Protein AF-A0A4R6TG21-F1 (afdb_monomer_lite)

pLDDT: mean 72.46, std 12.99, range [41.16, 87.56]

Organism: NCBI:txid1325435

Radius of gyration: 17.49 Å; chains: 1; bounding box: 33×29×50 Å

Foldseek 3Di:
DVVVVVVVPVLADPVLVVLQVVLVVLQVVLVVCVVPDPPVPDDPVVVVVSVVSNVVSVCSNCVSLVVSQVVCVVVVHDHPVNVVVD

Secondary structure (DSSP, 8-state):
-HHHHHHHHHHS-HHHHHHHHHHHHHHHHHHHHHHH--TTS--HHHHHHHHHHHHHHHHHHHHHHHHHHHHHHHTTPPPTTTTT--

Sequence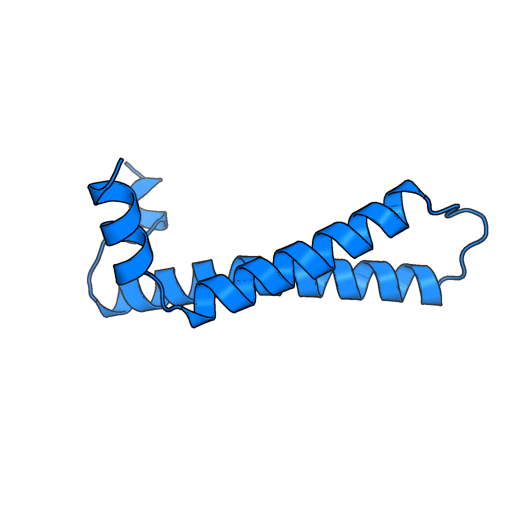 (86 aa):
MKSLKETLLKKYGVWEYVVFLVGLGILSRVLYSIIIADFKNMTIEEIGIIILFLSLGIIAIAAPLTILEFARKKAGLQTRKEKLEK

Structure (mmCIF, N/CA/C/O backbone):
data_AF-A0A4R6TG21-F1
#
_entry.id   AF-A0A4R6TG21-F1
#
loop_
_atom_site.group_PDB
_atom_site.id
_atom_site.type_symbol
_atom_site.label_atom_id
_atom_site.label_alt_id
_atom_site.label_comp_id
_atom_site.label_asym_id
_atom_site.label_entity_id
_atom_site.label_seq_id
_atom_site.pdbx_PDB_ins_code
_atom_site.Cartn_x
_atom_site.Cartn_y
_atom_site.Cartn_z
_atom_site.occupancy
_atom_site.B_iso_or_equiv
_atom_site.auth_seq_id
_atom_site.auth_comp_id
_atom_site.auth_asym_id
_atom_site.auth_atom_id
_atom_site.pdbx_PDB_model_num
ATOM 1 N N . MET A 1 1 ? -10.036 -18.722 18.656 1.00 41.16 1 MET A N 1
ATOM 2 C CA . MET A 1 1 ? -10.145 -18.320 17.229 1.00 41.16 1 MET A CA 1
ATOM 3 C C . MET A 1 1 ? -11.395 -17.483 16.911 1.00 41.16 1 MET A C 1
ATOM 5 O O . MET A 1 1 ? -11.258 -16.513 16.178 1.00 41.16 1 MET A O 1
ATOM 9 N N . LYS A 1 2 ? -12.588 -17.790 17.460 1.00 44.59 2 LYS A N 1
ATOM 10 C CA . LYS A 1 2 ? -13.822 -16.994 17.235 1.00 44.59 2 LYS A CA 1
ATOM 11 C C . LYS A 1 2 ? -13.762 -15.549 17.775 1.00 44.59 2 LYS A C 1
ATOM 13 O O . LYS A 1 2 ? -14.119 -14.630 17.050 1.00 44.59 2 LYS A O 1
ATOM 18 N N . SER A 1 3 ? -13.202 -15.334 18.968 1.00 48.28 3 SER A N 1
ATOM 19 C CA . SER A 1 3 ? -13.122 -14.001 19.601 1.00 48.28 3 SER A CA 1
ATOM 20 C C . SER A 1 3 ? -12.214 -12.997 18.871 1.00 48.28 3 SER A C 1
ATOM 22 O O . SER A 1 3 ? -12.506 -11.803 18.823 1.00 48.28 3 SER A O 1
ATOM 24 N N . LEU A 1 4 ? -11.125 -13.474 18.257 1.00 53.62 4 LEU A N 1
ATOM 25 C CA . LEU A 1 4 ? -10.218 -12.643 17.452 1.00 53.62 4 LEU A CA 1
ATOM 26 C C . LEU A 1 4 ? -10.900 -12.112 16.186 1.00 53.62 4 LEU A C 1
ATOM 28 O O . LEU A 1 4 ? -10.742 -10.938 15.855 1.00 53.62 4 LEU A O 1
ATOM 32 N N . LYS A 1 5 ? -11.689 -12.958 15.508 1.00 50.69 5 LYS A N 1
ATOM 33 C CA . LYS A 1 5 ? -12.461 -12.553 14.326 1.00 50.69 5 LYS A CA 1
ATOM 34 C C . LYS A 1 5 ? -13.510 -11.503 14.683 1.00 50.69 5 LYS A C 1
ATOM 36 O O . LYS A 1 5 ? -13.565 -10.484 14.011 1.00 50.69 5 LYS A O 1
ATOM 41 N N . GLU A 1 6 ? -14.277 -11.702 15.755 1.00 50.44 6 GLU A N 1
ATOM 42 C CA . GLU A 1 6 ? -15.308 -10.742 16.183 1.00 50.44 6 GLU A CA 1
ATOM 43 C C . GLU A 1 6 ? -14.732 -9.385 16.594 1.00 50.44 6 GLU A C 1
ATOM 45 O O . GLU A 1 6 ? -15.315 -8.350 16.282 1.00 50.44 6 GLU A O 1
ATOM 50 N N . THR A 1 7 ? -13.566 -9.370 17.245 1.00 55.34 7 THR A N 1
ATOM 51 C CA . THR A 1 7 ? -12.935 -8.120 17.692 1.00 55.34 7 THR A CA 1
ATOM 52 C C . THR A 1 7 ? -12.344 -7.333 16.524 1.00 55.34 7 THR A C 1
ATOM 54 O O . THR A 1 7 ? -12.330 -6.111 16.564 1.00 55.34 7 THR A O 1
ATOM 57 N N . LEU A 1 8 ? -11.868 -8.004 15.472 1.00 49.31 8 LEU A N 1
ATOM 58 C CA . LEU A 1 8 ? -11.375 -7.346 14.260 1.00 49.31 8 LEU A CA 1
ATOM 59 C C . LEU A 1 8 ? -12.539 -6.866 13.376 1.00 49.31 8 LEU A C 1
ATOM 61 O O . LEU A 1 8 ? -12.584 -5.687 13.041 1.00 49.31 8 LEU A O 1
ATOM 65 N N . LEU A 1 9 ? -13.532 -7.724 13.115 1.00 53.22 9 LEU A N 1
ATOM 66 C CA . LEU A 1 9 ? -14.721 -7.391 12.314 1.00 53.22 9 LEU A CA 1
ATOM 67 C C . LEU A 1 9 ? -15.604 -6.296 12.930 1.00 53.22 9 LEU A C 1
ATOM 69 O O . LEU A 1 9 ? -16.248 -5.568 12.186 1.00 53.22 9 LEU A O 1
ATOM 73 N N . LYS A 1 10 ? -15.651 -6.153 14.264 1.00 54.31 10 LYS A N 1
ATOM 74 C CA . LYS A 1 10 ? -16.353 -5.029 14.918 1.00 54.31 10 LYS A CA 1
ATOM 75 C C . LYS A 1 10 ? -15.526 -3.745 15.000 1.00 54.31 10 LYS A C 1
ATOM 77 O O . LYS A 1 10 ? -16.101 -2.681 15.201 1.00 54.31 10 LYS A O 1
ATOM 82 N N . LYS A 1 11 ? -14.195 -3.834 14.923 1.00 57.22 11 LYS A N 1
ATOM 83 C CA . LYS A 1 11 ? -13.282 -2.698 15.145 1.00 57.22 11 LYS A CA 1
ATOM 84 C C . LYS A 1 11 ? -12.923 -1.957 13.863 1.00 57.22 11 LYS A C 1
ATOM 86 O O . LYS A 1 11 ? -12.528 -0.800 13.953 1.00 57.22 11 LYS A O 1
ATOM 91 N N . TYR A 1 12 ? -13.074 -2.618 12.719 1.00 61.91 12 TYR A N 1
ATOM 92 C CA . TYR A 1 12 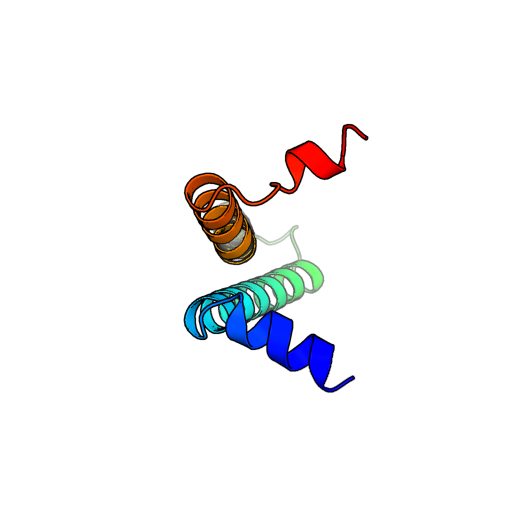? -12.869 -2.039 11.400 1.00 61.91 12 TYR A CA 1
ATOM 93 C C . TYR A 1 12 ? -14.149 -2.156 10.580 1.00 61.91 12 TYR A C 1
ATOM 95 O O . TYR A 1 12 ? -14.819 -3.190 10.603 1.00 61.91 12 TYR A O 1
ATOM 103 N N . GLY A 1 13 ? -14.500 -1.099 9.854 1.00 69.75 13 GLY A N 1
ATOM 104 C CA . GLY A 1 13 ? -15.663 -1.118 8.973 1.00 69.75 13 GLY A CA 1
ATOM 105 C C . GLY A 1 13 ? -15.454 -2.102 7.821 1.00 69.75 13 GLY A C 1
ATOM 106 O O . GLY A 1 13 ? -14.338 -2.259 7.330 1.00 69.75 13 GLY A O 1
ATOM 107 N N . VAL A 1 14 ? -16.530 -2.722 7.323 1.00 75.06 14 VAL A N 1
ATOM 108 C CA . VAL A 1 14 ? -16.487 -3.574 6.113 1.00 75.06 14 VAL A CA 1
ATOM 109 C C . VAL A 1 14 ? -15.771 -2.854 4.955 1.00 75.06 14 VAL A C 1
ATOM 111 O O . VAL A 1 14 ? -15.019 -3.468 4.207 1.00 75.06 14 VAL A O 1
ATOM 114 N N . TRP A 1 15 ? -15.919 -1.530 4.871 1.00 68.44 15 TRP A N 1
ATOM 115 C CA . TRP A 1 15 ? -15.232 -0.673 3.905 1.00 68.44 15 TRP A CA 1
ATOM 116 C C . TRP A 1 15 ? -13.717 -0.562 4.073 1.00 68.44 15 TRP A C 1
ATOM 118 O O . TRP A 1 15 ? -13.017 -0.514 3.067 1.00 68.44 15 TRP A O 1
ATOM 128 N N . GLU A 1 16 ? -13.176 -0.603 5.289 1.00 71.25 16 GLU A N 1
ATOM 129 C CA . GLU A 1 16 ? -11.720 -0.604 5.491 1.00 71.25 16 GLU A CA 1
ATOM 130 C C . GLU A 1 16 ? -11.095 -1.907 4.989 1.00 71.25 16 GLU A C 1
ATOM 132 O O . GLU A 1 16 ? -10.024 -1.887 4.385 1.00 71.25 16 GLU A O 1
ATOM 137 N N . TYR A 1 17 ? -11.794 -3.032 5.163 1.00 75.69 17 TYR A N 1
ATOM 138 C CA . TYR A 1 17 ? -11.371 -4.313 4.602 1.00 75.69 17 TYR A CA 1
ATOM 139 C C . TYR A 1 17 ? -11.430 -4.327 3.079 1.00 75.69 17 TYR A C 1
ATOM 141 O O . TYR A 1 17 ? -10.518 -4.845 2.442 1.00 75.69 17 TYR A O 1
ATOM 149 N N . VAL A 1 18 ? -12.473 -3.743 2.489 1.00 79.81 18 VAL A N 1
ATOM 150 C CA . VAL A 1 18 ? -12.594 -3.650 1.030 1.00 79.81 18 VAL A CA 1
ATOM 151 C C . VAL A 1 18 ? -11.486 -2.770 0.453 1.00 79.81 18 VAL A C 1
ATOM 153 O O . VAL A 1 18 ? -10.809 -3.197 -0.477 1.00 79.81 18 VAL A O 1
ATOM 156 N N . VAL A 1 19 ? -11.220 -1.601 1.043 1.00 79.25 19 VAL A N 1
ATOM 157 C CA . VAL A 1 19 ? -10.122 -0.716 0.615 1.00 79.25 19 VAL A CA 1
ATOM 158 C C . VAL A 1 19 ? -8.762 -1.398 0.779 1.00 79.25 19 VAL A C 1
ATOM 160 O O . VAL A 1 19 ? -7.938 -1.342 -0.132 1.00 79.25 19 VAL A O 1
ATOM 163 N N . PHE A 1 20 ? -8.545 -2.107 1.889 1.00 80.69 20 PHE A N 1
ATOM 164 C CA . PHE A 1 20 ? -7.320 -2.871 2.109 1.00 80.69 20 PHE A CA 1
ATOM 165 C C . PHE A 1 20 ? -7.129 -3.974 1.058 1.00 80.69 20 PHE A C 1
ATOM 167 O O . PHE A 1 20 ? -6.048 -4.082 0.486 1.00 80.69 20 PHE A O 1
ATOM 174 N N . LEU A 1 21 ? -8.166 -4.766 0.762 1.00 83.50 21 LEU A N 1
ATOM 175 C CA . LEU A 1 21 ? -8.108 -5.829 -0.248 1.00 83.50 21 LEU A CA 1
ATOM 176 C C . LEU A 1 21 ? -7.878 -5.276 -1.659 1.00 83.50 21 LEU A C 1
ATOM 178 O O . LEU A 1 21 ? -7.109 -5.857 -2.422 1.00 83.50 21 LEU A O 1
ATOM 182 N N . VAL A 1 22 ? -8.495 -4.140 -1.995 1.00 83.69 22 VAL A N 1
ATOM 183 C CA . VAL A 1 22 ? -8.268 -3.444 -3.269 1.00 83.69 22 VAL A CA 1
ATOM 184 C C . VAL A 1 22 ? -6.825 -2.946 -3.362 1.00 83.69 22 VAL A C 1
ATOM 186 O O . VAL A 1 22 ? -6.163 -3.196 -4.369 1.00 83.69 22 VAL A O 1
ATOM 189 N N . GLY A 1 23 ? -6.306 -2.310 -2.308 1.00 81.56 23 GLY A N 1
ATOM 190 C CA . GLY A 1 23 ? -4.908 -1.879 -2.238 1.00 81.56 23 GLY A CA 1
ATOM 191 C C . GLY A 1 23 ? -3.930 -3.046 -2.384 1.00 81.56 23 GLY A C 1
ATOM 192 O O . GLY A 1 23 ? -2.966 -2.950 -3.142 1.00 81.56 23 GLY A O 1
ATOM 193 N N . LEU A 1 24 ? -4.225 -4.177 -1.734 1.00 85.38 24 LEU A N 1
ATOM 194 C CA . LEU A 1 24 ? -3.443 -5.406 -1.851 1.00 85.38 24 LEU A CA 1
ATOM 195 C C . LEU A 1 24 ? -3.446 -5.942 -3.290 1.00 85.38 24 LEU A C 1
ATOM 197 O O . LEU A 1 24 ? -2.392 -6.286 -3.811 1.00 85.38 24 LEU A O 1
ATOM 201 N N . GLY A 1 25 ? -4.607 -5.964 -3.950 1.00 87.19 25 GLY A N 1
ATOM 202 C CA . GLY A 1 25 ? -4.739 -6.416 -5.336 1.00 87.19 25 GLY A CA 1
ATOM 203 C C . GLY A 1 25 ? -3.966 -5.544 -6.328 1.00 87.19 25 GLY A C 1
ATOM 204 O O . GLY A 1 25 ? -3.271 -6.069 -7.201 1.00 87.19 25 GLY A O 1
ATOM 205 N N . ILE A 1 26 ? -4.030 -4.218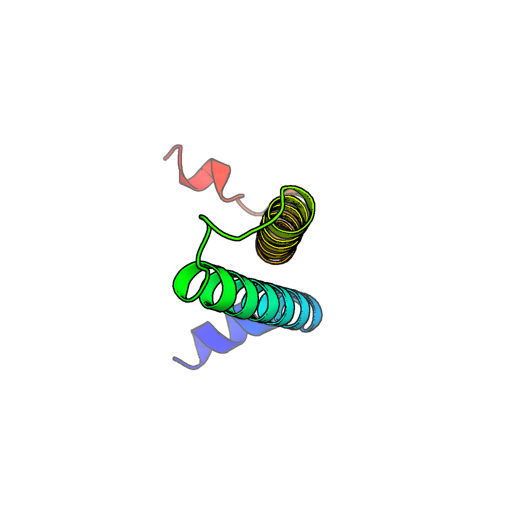 -6.164 1.00 84.31 26 ILE A N 1
ATOM 206 C CA . ILE A 1 26 ? -3.241 -3.268 -6.962 1.00 84.31 26 ILE A CA 1
ATOM 207 C C . ILE A 1 26 ? -1.747 -3.529 -6.749 1.00 84.31 26 ILE A C 1
ATOM 209 O O . ILE A 1 26 ? -1.013 -3.688 -7.723 1.00 84.31 26 ILE A O 1
ATOM 213 N N . LEU A 1 27 ? -1.304 -3.655 -5.495 1.00 86.81 27 LEU A N 1
ATOM 214 C CA . LEU A 1 27 ? 0.097 -3.928 -5.178 1.00 86.81 27 LEU A CA 1
ATOM 215 C C . LEU A 1 27 ? 0.580 -5.256 -5.749 1.00 86.81 27 LEU A C 1
ATOM 217 O O . LEU A 1 27 ? 1.642 -5.279 -6.357 1.00 86.81 27 LEU A O 1
ATOM 221 N N . SER A 1 28 ? -0.186 -6.340 -5.614 1.00 87.56 28 SER A N 1
ATOM 222 C CA . SER A 1 28 ? 0.185 -7.643 -6.175 1.00 87.56 28 SER A CA 1
ATOM 223 C C . SER A 1 28 ? 0.357 -7.586 -7.690 1.00 87.56 28 SER A C 1
ATOM 225 O O . SER A 1 28 ? 1.307 -8.161 -8.216 1.00 87.56 28 SER A O 1
ATOM 227 N N . ARG A 1 29 ? -0.517 -6.859 -8.396 1.00 85.38 29 ARG A N 1
ATOM 228 C CA . ARG A 1 29 ? -0.407 -6.677 -9.847 1.00 85.38 29 ARG A CA 1
ATOM 229 C C . ARG A 1 29 ? 0.834 -5.870 -10.228 1.00 85.38 29 ARG A C 1
ATOM 231 O O . ARG A 1 29 ? 1.541 -6.262 -11.148 1.00 85.38 29 ARG A O 1
ATOM 238 N N . VAL A 1 30 ? 1.111 -4.780 -9.515 1.00 85.88 30 VAL A N 1
ATOM 239 C CA . VAL A 1 30 ? 2.289 -3.931 -9.757 1.00 85.88 30 VAL A CA 1
ATOM 240 C C . VAL A 1 30 ? 3.582 -4.687 -9.452 1.00 85.88 30 VAL A C 1
ATOM 242 O O . VAL A 1 30 ? 4.504 -4.660 -10.257 1.00 85.88 30 VAL A O 1
ATOM 245 N N . LEU A 1 31 ? 3.636 -5.413 -8.333 1.00 84.81 31 LEU A N 1
ATOM 246 C CA . LEU A 1 31 ? 4.760 -6.280 -7.972 1.00 84.81 31 LEU A CA 1
ATOM 247 C C . LEU A 1 31 ? 5.000 -7.352 -9.030 1.00 84.81 31 LEU A C 1
ATOM 249 O O . LEU A 1 31 ? 6.141 -7.560 -9.426 1.00 84.81 31 LEU A O 1
ATOM 253 N N . TYR A 1 32 ? 3.939 -7.997 -9.519 1.00 86.19 32 TYR A N 1
ATOM 254 C CA . TYR A 1 32 ? 4.061 -8.962 -10.605 1.00 86.19 32 TYR A CA 1
ATOM 255 C C . TYR A 1 32 ? 4.643 -8.307 -11.860 1.00 86.19 32 TYR A C 1
ATOM 257 O O . TYR A 1 32 ? 5.629 -8.812 -12.384 1.00 86.19 32 TYR A O 1
ATOM 265 N N . SER A 1 33 ? 4.109 -7.151 -12.274 1.00 81.50 33 SER A N 1
ATOM 266 C CA . SER A 1 33 ? 4.646 -6.368 -13.393 1.00 81.50 33 SER A CA 1
ATOM 267 C C . SER A 1 33 ? 6.118 -6.005 -13.208 1.00 81.50 33 SER A C 1
ATOM 269 O O . SER A 1 33 ? 6.863 -6.126 -14.166 1.00 81.50 33 SER A O 1
ATOM 271 N N . ILE A 1 34 ? 6.554 -5.622 -12.005 1.00 83.06 34 ILE A N 1
ATOM 272 C CA . ILE A 1 34 ? 7.962 -5.327 -11.687 1.00 83.06 34 ILE A CA 1
ATOM 273 C C . ILE A 1 34 ? 8.842 -6.575 -11.812 1.00 83.06 34 ILE A C 1
ATOM 275 O O . ILE A 1 34 ? 9.944 -6.491 -12.340 1.00 83.06 34 ILE A O 1
ATOM 279 N N . ILE A 1 35 ? 8.377 -7.729 -11.329 1.00 84.12 35 ILE A N 1
ATOM 280 C CA . ILE A 1 35 ? 9.156 -8.977 -11.341 1.00 84.12 35 ILE A CA 1
ATOM 281 C C . ILE A 1 35 ? 9.393 -9.470 -12.772 1.00 84.12 35 ILE A C 1
ATOM 283 O O . ILE A 1 35 ? 10.467 -9.987 -13.067 1.00 84.12 35 ILE A O 1
ATOM 287 N N . ILE A 1 36 ? 8.399 -9.321 -13.651 1.00 85.50 36 ILE A N 1
ATOM 288 C CA . ILE A 1 36 ? 8.500 -9.742 -15.056 1.00 85.50 36 ILE A CA 1
ATOM 289 C C . ILE A 1 36 ? 8.999 -8.628 -15.988 1.00 85.50 36 ILE A C 1
ATOM 291 O O . ILE A 1 36 ? 9.139 -8.863 -17.187 1.00 85.50 36 ILE A O 1
ATOM 295 N N . ALA A 1 37 ? 9.216 -7.417 -15.470 1.00 79.50 37 ALA A N 1
ATOM 296 C CA . ALA A 1 37 ? 9.612 -6.265 -16.266 1.00 79.50 37 ALA A CA 1
ATOM 297 C C . ALA A 1 37 ? 11.072 -6.362 -16.708 1.00 79.50 37 ALA A C 1
ATOM 299 O O . ALA A 1 37 ? 11.980 -6.529 -15.894 1.00 79.50 37 ALA A O 1
ATOM 300 N N . ASP A 1 38 ? 11.299 -6.130 -17.999 1.00 79.75 38 ASP A N 1
ATOM 301 C CA . ASP A 1 38 ? 12.624 -5.810 -18.516 1.00 79.75 38 ASP A CA 1
ATOM 302 C C . ASP A 1 38 ? 12.823 -4.289 -18.518 1.00 79.75 38 ASP A C 1
ATOM 304 O O . ASP A 1 38 ? 12.524 -3.585 -19.485 1.00 79.75 38 ASP A O 1
ATOM 308 N N . PHE A 1 39 ? 13.331 -3.776 -17.396 1.00 76.00 39 PHE A N 1
ATOM 309 C CA . PHE A 1 39 ? 13.558 -2.345 -17.175 1.00 76.00 39 PHE A CA 1
ATOM 310 C C . PHE A 1 39 ? 14.505 -1.699 -18.191 1.00 76.00 39 PHE A C 1
ATOM 312 O O . PHE A 1 39 ? 14.527 -0.477 -18.307 1.00 76.00 39 PHE A O 1
ATOM 319 N N . LYS A 1 40 ? 15.290 -2.490 -18.933 1.00 75.69 40 LYS A N 1
ATOM 320 C CA . LYS A 1 40 ? 16.230 -1.971 -19.930 1.00 75.69 40 LYS A CA 1
ATOM 321 C C . LYS A 1 40 ? 15.533 -1.496 -21.208 1.00 75.69 40 LYS A C 1
ATOM 323 O O . LYS A 1 40 ? 16.080 -0.655 -21.914 1.00 75.69 40 LYS A O 1
ATOM 328 N N . ASN A 1 41 ? 14.344 -2.029 -21.483 1.00 82.19 41 ASN A N 1
ATOM 329 C CA . ASN A 1 41 ? 13.544 -1.719 -22.667 1.00 82.19 41 ASN A CA 1
ATOM 330 C C . ASN A 1 41 ? 12.340 -0.814 -22.358 1.00 82.19 41 ASN A C 1
ATOM 332 O O . ASN A 1 41 ? 11.592 -0.473 -23.271 1.00 82.19 41 ASN A O 1
ATOM 336 N N . MET A 1 42 ? 12.148 -0.424 -21.094 1.00 82.00 42 MET A N 1
ATOM 337 C CA . MET A 1 42 ? 11.049 0.453 -20.695 1.00 82.00 42 MET A CA 1
ATOM 338 C C . MET A 1 42 ? 11.359 1.924 -20.947 1.00 82.00 42 MET A C 1
ATOM 340 O O . MET A 1 42 ? 12.456 2.424 -20.691 1.00 82.00 42 MET A O 1
ATOM 344 N N . THR A 1 43 ? 10.333 2.637 -21.385 1.00 86.44 43 THR A N 1
ATOM 345 C CA . THR A 1 43 ? 10.317 4.094 -21.453 1.00 86.44 43 THR A CA 1
ATOM 346 C C . THR A 1 43 ? 10.173 4.703 -20.053 1.00 86.44 43 THR A C 1
ATOM 348 O O . THR A 1 43 ? 9.647 4.093 -19.119 1.00 86.44 43 THR A O 1
ATOM 351 N N . ILE A 1 44 ? 10.621 5.951 -19.894 1.00 85.88 44 ILE A N 1
ATOM 352 C CA . ILE A 1 44 ? 10.496 6.706 -18.632 1.00 85.88 44 ILE A CA 1
ATOM 353 C C . ILE A 1 44 ? 9.028 6.828 -18.188 1.00 85.88 44 ILE A C 1
ATOM 355 O O . ILE A 1 44 ? 8.738 6.821 -16.992 1.00 85.88 44 ILE A O 1
ATOM 359 N N . GLU A 1 45 ? 8.100 6.903 -19.141 1.00 84.50 45 GLU A N 1
ATOM 360 C CA . GLU A 1 45 ? 6.662 7.004 -18.887 1.00 84.50 45 GLU A CA 1
ATOM 361 C C . GLU A 1 45 ? 6.108 5.729 -18.234 1.00 84.50 45 GLU A C 1
ATOM 363 O O . GLU A 1 45 ? 5.390 5.805 -17.235 1.00 84.50 45 GLU A O 1
ATOM 368 N N . GLU A 1 46 ? 6.502 4.553 -18.728 1.00 80.69 46 GLU A N 1
ATOM 369 C CA . GLU A 1 46 ? 6.104 3.257 -18.164 1.00 80.69 46 GLU A CA 1
ATOM 370 C C . GLU A 1 46 ? 6.640 3.071 -16.741 1.00 80.69 46 GLU A C 1
ATOM 372 O O . GLU A 1 46 ? 5.909 2.647 -15.841 1.00 80.69 46 GLU A O 1
ATOM 377 N N . ILE A 1 47 ? 7.892 3.471 -16.505 1.00 83.12 47 ILE A N 1
ATOM 378 C CA . ILE A 1 47 ? 8.503 3.465 -15.170 1.00 83.12 47 ILE A CA 1
ATOM 379 C C . ILE A 1 47 ? 7.740 4.411 -14.230 1.00 83.12 47 ILE A C 1
ATOM 381 O O . ILE A 1 47 ? 7.434 4.046 -13.091 1.00 83.12 47 ILE A O 1
ATOM 385 N N . GLY A 1 48 ? 7.378 5.605 -14.707 1.00 85.06 48 GLY A N 1
ATOM 386 C CA . GLY A 1 48 ? 6.587 6.575 -13.950 1.00 85.06 48 GLY A CA 1
ATOM 387 C C . GLY A 1 48 ? 5.214 6.033 -13.545 1.00 85.06 48 GLY A C 1
ATOM 388 O O . GLY A 1 48 ? 4.800 6.191 -12.394 1.00 85.06 48 GLY A O 1
ATOM 389 N N . ILE A 1 49 ? 4.536 5.325 -14.451 1.00 84.56 49 ILE A N 1
ATOM 390 C CA . ILE A 1 49 ? 3.250 4.671 -14.177 1.00 84.56 49 ILE A CA 1
ATOM 391 C C . ILE A 1 49 ? 3.406 3.593 -13.096 1.00 84.56 49 ILE A C 1
ATOM 393 O O . ILE A 1 49 ? 2.614 3.555 -12.153 1.00 84.56 49 ILE A O 1
ATOM 397 N N . ILE A 1 50 ? 4.441 2.750 -13.170 1.00 84.19 50 ILE A N 1
ATOM 398 C CA . ILE A 1 50 ? 4.708 1.715 -12.157 1.00 84.19 50 ILE A CA 1
ATOM 399 C C . ILE A 1 50 ? 4.891 2.346 -10.770 1.00 84.19 50 ILE A C 1
ATOM 401 O O . ILE A 1 50 ? 4.275 1.898 -9.800 1.00 84.19 50 ILE A O 1
ATOM 405 N N . ILE A 1 51 ? 5.685 3.416 -10.674 1.00 85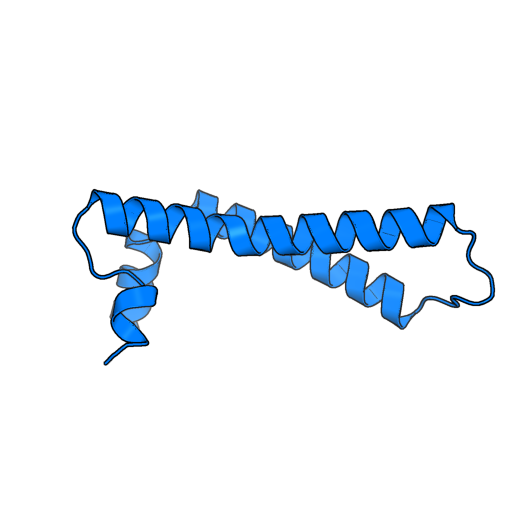.75 51 ILE A N 1
ATOM 406 C CA . ILE A 1 51 ? 5.932 4.137 -9.416 1.00 85.75 51 ILE A CA 1
ATOM 407 C C . ILE A 1 51 ? 4.641 4.763 -8.872 1.00 85.75 51 ILE A C 1
ATOM 409 O O . ILE A 1 51 ? 4.374 4.689 -7.667 1.00 85.75 51 ILE A O 1
ATOM 413 N N . LEU A 1 52 ? 3.816 5.350 -9.743 1.00 85.62 52 LEU A N 1
ATOM 414 C CA . LEU A 1 52 ? 2.532 5.936 -9.364 1.00 85.62 52 LEU A CA 1
ATOM 415 C C . LEU A 1 52 ? 1.598 4.879 -8.759 1.00 85.62 52 LEU A C 1
ATOM 417 O O . LEU A 1 52 ? 1.078 5.072 -7.660 1.00 85.62 52 LEU A O 1
ATOM 421 N N . PHE A 1 53 ? 1.415 3.743 -9.436 1.00 82.25 53 PHE A N 1
ATOM 422 C CA . PHE A 1 53 ? 0.540 2.673 -8.953 1.00 82.25 53 PHE A CA 1
ATOM 423 C C . PHE A 1 53 ? 1.076 1.987 -7.692 1.00 82.25 53 PHE A C 1
ATOM 425 O O . PHE A 1 53 ? 0.285 1.628 -6.817 1.00 82.25 53 PHE A O 1
ATOM 432 N N . LEU A 1 54 ? 2.399 1.860 -7.549 1.00 84.62 54 LEU A N 1
ATOM 433 C CA . LEU A 1 54 ? 3.022 1.385 -6.314 1.00 84.62 54 LEU A CA 1
ATOM 434 C C . LEU A 1 54 ? 2.692 2.323 -5.143 1.00 84.62 54 LEU A C 1
ATOM 436 O O . LEU A 1 54 ? 2.247 1.874 -4.087 1.00 84.62 54 LEU A O 1
ATOM 440 N N . SER A 1 55 ? 2.838 3.633 -5.356 1.00 83.81 55 SER A N 1
ATOM 441 C CA . SER A 1 55 ? 2.547 4.662 -4.352 1.00 83.81 55 SER A CA 1
ATOM 442 C C . SER A 1 55 ? 1.068 4.671 -3.958 1.00 83.81 55 SER A C 1
ATOM 444 O O . SER A 1 55 ? 0.741 4.676 -2.771 1.00 83.81 55 SER A O 1
ATOM 446 N N . LEU A 1 56 ? 0.162 4.597 -4.938 1.00 81.25 56 LEU A N 1
ATOM 447 C CA . LEU A 1 56 ? -1.282 4.515 -4.702 1.00 81.25 56 LEU A CA 1
ATOM 448 C C . LEU A 1 56 ? -1.671 3.250 -3.931 1.00 81.25 56 LEU A C 1
ATOM 450 O O . LEU A 1 56 ? -2.490 3.319 -3.016 1.00 81.25 56 LEU A O 1
ATOM 454 N N . GLY A 1 57 ? -1.062 2.108 -4.252 1.00 80.31 57 GLY A N 1
ATOM 455 C CA . GLY A 1 57 ? -1.280 0.861 -3.527 1.00 80.31 57 GLY A CA 1
ATOM 456 C C . GLY A 1 57 ? -0.818 0.934 -2.067 1.00 80.31 57 GLY A C 1
ATOM 457 O O . GLY A 1 57 ? -1.544 0.507 -1.168 1.00 80.31 57 GLY A O 1
ATOM 458 N N . ILE A 1 58 ? 0.343 1.547 -1.804 1.00 82.06 58 ILE A N 1
ATOM 459 C CA . ILE A 1 58 ? 0.841 1.786 -0.439 1.00 82.06 58 ILE A CA 1
ATOM 460 C C . ILE A 1 58 ? -0.118 2.696 0.335 1.00 82.06 58 ILE A C 1
ATOM 462 O O . ILE A 1 58 ? -0.466 2.385 1.473 1.00 82.06 58 ILE A O 1
ATOM 466 N N . ILE A 1 59 ? -0.589 3.786 -0.279 1.00 81.31 59 ILE A N 1
ATOM 467 C CA . ILE A 1 59 ? -1.550 4.709 0.342 1.00 81.31 59 ILE A CA 1
ATOM 468 C C . ILE A 1 59 ? -2.868 3.993 0.650 1.00 81.31 59 ILE A C 1
ATOM 470 O O . ILE A 1 59 ? -3.399 4.151 1.746 1.00 81.31 59 ILE A O 1
ATOM 474 N N . ALA A 1 60 ? -3.376 3.167 -0.265 1.00 77.00 60 ALA A N 1
ATOM 475 C CA . ALA A 1 60 ? -4.607 2.408 -0.060 1.00 77.00 60 ALA A CA 1
ATOM 476 C C . ALA A 1 60 ? -4.504 1.411 1.110 1.00 77.00 60 ALA A C 1
ATOM 478 O O . ALA A 1 60 ? -5.478 1.206 1.828 1.00 77.00 60 ALA A O 1
ATOM 479 N N . ILE A 1 61 ? -3.324 0.832 1.352 1.00 79.62 61 ILE A N 1
ATOM 480 C CA . ILE A 1 61 ? -3.070 -0.019 2.525 1.00 79.62 61 ILE A CA 1
ATOM 481 C C . ILE A 1 61 ? -2.860 0.808 3.802 1.00 79.62 61 ILE A C 1
ATOM 483 O O . ILE A 1 61 ? -3.290 0.405 4.886 1.00 79.62 61 ILE A O 1
ATOM 487 N N . ALA A 1 62 ? -2.199 1.961 3.696 1.00 76.06 62 ALA A N 1
ATOM 488 C CA . ALA A 1 62 ? -1.889 2.820 4.833 1.00 76.06 62 ALA A CA 1
ATOM 489 C C . ALA A 1 62 ? -3.112 3.600 5.342 1.00 76.06 62 ALA A C 1
ATOM 491 O O . ALA A 1 62 ? -3.225 3.819 6.549 1.00 76.06 62 ALA A O 1
ATOM 492 N N . ALA A 1 63 ? -4.040 3.981 4.462 1.00 72.12 63 ALA A N 1
ATOM 493 C CA . ALA A 1 63 ? -5.218 4.783 4.790 1.00 72.12 63 ALA A CA 1
ATOM 494 C C . ALA A 1 63 ? -6.128 4.136 5.857 1.00 72.12 63 ALA A C 1
ATOM 496 O O . ALA A 1 63 ? -6.448 4.816 6.832 1.00 72.12 63 ALA A O 1
ATOM 497 N N . PRO A 1 64 ? -6.474 2.833 5.790 1.00 67.25 64 PRO A N 1
ATOM 498 C CA . PRO A 1 64 ? -7.184 2.146 6.872 1.00 67.25 64 PRO A CA 1
ATOM 499 C C . PRO A 1 64 ? -6.462 2.228 8.225 1.00 67.25 64 PRO A C 1
ATOM 501 O O . PRO A 1 64 ? -7.090 2.386 9.270 1.00 67.25 64 PRO A O 1
ATOM 504 N N . LEU A 1 65 ? -5.127 2.156 8.234 1.00 67.62 65 LEU A N 1
ATOM 505 C CA . LEU A 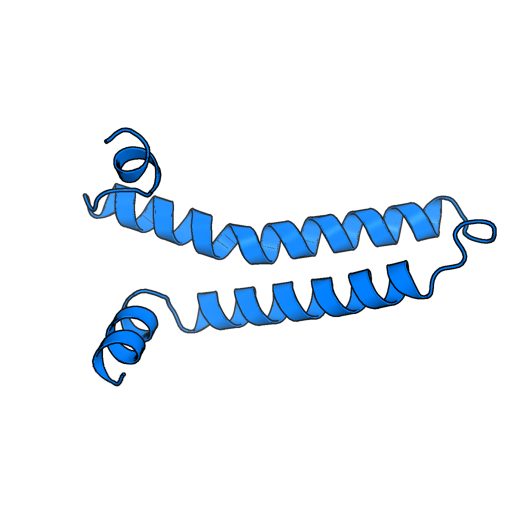1 65 ? -4.343 2.273 9.467 1.00 67.62 65 LEU A CA 1
ATOM 506 C C . LEU A 1 65 ? -4.391 3.697 10.032 1.00 67.62 65 LEU A C 1
ATOM 508 O O . LEU A 1 65 ? -4.517 3.863 11.245 1.00 67.62 65 LEU A O 1
ATOM 512 N N . THR A 1 66 ? -4.337 4.715 9.169 1.00 69.44 66 THR A N 1
ATOM 513 C CA . THR A 1 66 ? -4.379 6.127 9.582 1.00 69.44 66 THR A CA 1
ATOM 514 C C . THR A 1 66 ? -5.765 6.533 10.073 1.00 69.44 66 THR A C 1
ATOM 516 O O . THR A 1 66 ? -5.882 7.208 11.096 1.00 69.44 66 THR A O 1
ATOM 519 N N . ILE A 1 67 ? -6.820 6.088 9.386 1.00 67.19 67 ILE A N 1
ATOM 520 C CA . ILE A 1 67 ? -8.217 6.329 9.770 1.00 67.19 67 ILE A CA 1
ATOM 521 C C . ILE A 1 67 ? -8.503 5.694 11.130 1.00 67.19 67 ILE A C 1
ATOM 523 O O . ILE A 1 67 ? -9.054 6.346 12.019 1.00 67.19 67 ILE A O 1
ATOM 527 N N . LEU A 1 68 ? -8.050 4.461 11.344 1.00 65.50 68 LEU A N 1
ATOM 528 C CA . LEU A 1 68 ? -8.190 3.794 12.627 1.00 65.50 68 LEU A CA 1
ATOM 529 C C . LEU A 1 68 ? -7.396 4.485 13.745 1.00 65.50 68 LEU A C 1
ATOM 531 O O . LEU A 1 68 ? -7.884 4.585 14.871 1.00 65.50 68 LEU A O 1
ATOM 535 N N . GLU A 1 69 ? -6.172 4.947 13.482 1.00 69.19 69 GLU A N 1
ATOM 536 C CA . GLU A 1 69 ? -5.402 5.714 14.468 1.00 69.19 69 GLU A CA 1
ATOM 537 C C . GLU A 1 69 ? -6.092 7.029 14.830 1.00 69.19 69 GLU A C 1
ATOM 539 O O . GLU A 1 69 ? -6.171 7.371 16.012 1.00 69.19 69 GLU A O 1
ATOM 544 N N . PHE A 1 70 ? -6.656 7.726 13.844 1.00 69.69 70 PHE A N 1
ATOM 545 C CA . PHE A 1 70 ? -7.433 8.939 14.066 1.00 69.69 70 PHE A CA 1
ATOM 546 C C . PHE A 1 70 ? -8.702 8.661 14.885 1.00 69.69 70 PHE A C 1
ATOM 548 O O . PHE A 1 70 ? -8.977 9.364 15.858 1.00 69.69 70 PHE A O 1
ATOM 555 N N . ALA A 1 71 ? -9.436 7.595 14.557 1.00 64.69 71 ALA A N 1
ATOM 556 C CA . ALA A 1 71 ? -10.615 7.166 15.303 1.00 64.69 71 ALA A CA 1
ATOM 557 C C . ALA A 1 71 ? -10.271 6.774 16.750 1.00 64.69 71 ALA A C 1
ATOM 559 O O . ALA A 1 71 ? -10.972 7.180 17.674 1.00 64.69 71 ALA A O 1
ATOM 560 N N . ARG A 1 72 ? -9.159 6.058 16.977 1.00 67.69 72 ARG A N 1
ATOM 561 C CA . ARG A 1 72 ? -8.666 5.730 18.329 1.00 67.69 72 ARG A CA 1
ATOM 562 C C . ARG A 1 72 ? -8.298 6.978 19.119 1.00 67.69 72 ARG A C 1
ATOM 564 O O . ARG A 1 72 ? -8.725 7.097 20.263 1.00 67.69 72 ARG A O 1
ATOM 571 N N . LYS A 1 73 ? -7.579 7.921 18.500 1.00 73.25 73 LYS A N 1
ATOM 572 C CA . LYS A 1 73 ? -7.208 9.200 19.119 1.00 73.25 73 LYS A CA 1
ATOM 573 C C . LYS A 1 73 ? -8.446 10.007 19.519 1.00 73.25 73 LYS A C 1
ATOM 575 O O . LYS A 1 73 ? -8.487 10.554 20.614 1.00 73.25 73 LYS A O 1
ATOM 580 N N . LYS A 1 74 ? -9.474 10.037 18.664 1.00 72.00 74 LYS A N 1
ATOM 581 C CA . LYS A 1 74 ? -10.747 10.723 18.937 1.00 72.00 74 LYS A CA 1
ATOM 582 C C . LYS A 1 74 ? -11.595 10.012 20.001 1.00 72.00 74 LYS A C 1
ATOM 584 O O . LYS A 1 74 ? -12.319 10.676 20.731 1.00 72.00 74 LYS A O 1
ATOM 589 N N . ALA A 1 75 ? -11.487 8.689 20.109 1.00 73.00 75 ALA A N 1
ATOM 590 C CA . ALA A 1 75 ? -12.173 7.875 21.115 1.00 73.00 75 ALA A CA 1
ATOM 591 C C . ALA A 1 75 ? -11.410 7.748 22.452 1.00 73.00 75 ALA A C 1
ATOM 593 O O . ALA A 1 75 ? -11.862 7.019 23.331 1.00 73.00 75 ALA A O 1
ATOM 594 N N . GLY A 1 76 ? -10.251 8.404 22.610 1.00 73.06 76 GLY A N 1
ATOM 595 C CA . GLY A 1 76 ? -9.430 8.323 23.828 1.00 73.06 76 GLY A CA 1
ATOM 596 C C . GLY A 1 76 ? -8.769 6.957 24.059 1.00 73.06 76 GLY A C 1
ATOM 597 O O . GLY A 1 76 ? -8.367 6.641 25.175 1.00 73.06 76 GLY A O 1
ATOM 598 N N . LEU A 1 77 ? -8.673 6.123 23.020 1.00 71.25 77 LEU A N 1
ATOM 599 C CA . LEU A 1 77 ? -8.032 4.811 23.078 1.00 71.25 77 LEU A CA 1
ATOM 600 C C . LEU A 1 77 ? -6.542 4.936 22.748 1.00 71.25 77 LEU A C 1
ATOM 602 O O . LEU A 1 77 ? -6.181 5.647 21.809 1.00 71.25 77 LEU A O 1
ATOM 606 N N . GLN A 1 78 ? -5.699 4.172 23.454 1.00 63.94 78 GLN A N 1
ATOM 607 C CA . GLN A 1 78 ? -4.250 4.171 23.227 1.00 63.94 78 GLN A CA 1
ATOM 608 C C . GLN A 1 78 ? -3.910 3.974 21.747 1.00 63.94 78 GLN A C 1
ATOM 610 O O . GLN A 1 78 ? -4.320 2.999 21.090 1.00 63.94 78 GLN A O 1
ATOM 615 N N . THR A 1 79 ? -3.154 4.928 21.218 1.00 60.34 79 THR A N 1
ATOM 616 C CA . THR A 1 79 ? -2.692 4.907 19.829 1.00 60.34 79 THR A CA 1
ATOM 617 C C . THR A 1 79 ? -1.445 4.035 19.709 1.00 60.34 79 THR A C 1
ATOM 619 O O . THR A 1 79 ? -0.803 3.691 20.700 1.00 60.34 79 THR A O 1
ATOM 622 N N . ARG A 1 80 ? -1.089 3.613 18.491 1.00 57.00 80 ARG A N 1
ATOM 623 C CA . ARG A 1 80 ? 0.079 2.740 18.290 1.00 57.00 80 ARG A CA 1
ATOM 624 C C . ARG A 1 80 ? 1.389 3.420 18.717 1.00 57.00 80 ARG A C 1
ATOM 626 O O . ARG A 1 80 ? 2.294 2.713 19.142 1.00 57.00 80 ARG A O 1
ATOM 633 N N . LYS A 1 81 ? 1.446 4.760 18.669 1.00 53.66 81 LYS A N 1
ATOM 634 C CA . LYS A 1 81 ? 2.571 5.573 19.158 1.00 53.66 81 LYS A CA 1
ATOM 635 C C . LYS A 1 81 ? 2.840 5.382 20.657 1.00 53.66 81 LYS A C 1
ATOM 637 O O . LYS A 1 81 ? 3.972 5.112 21.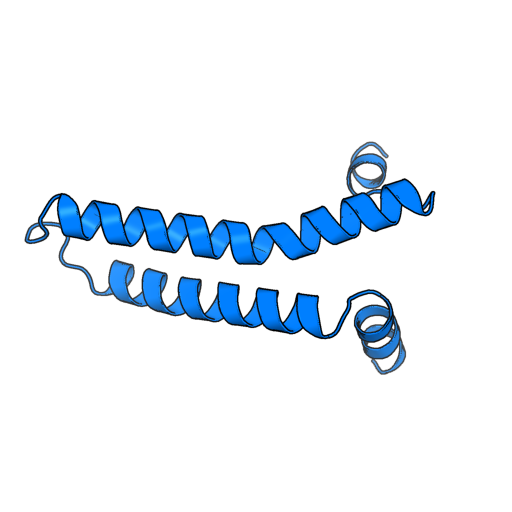019 1.00 53.66 81 LYS A O 1
ATOM 642 N N . GLU A 1 82 ? 1.810 5.381 21.504 1.00 52.84 82 GLU A N 1
ATOM 643 C CA . GLU A 1 82 ? 1.974 5.187 22.961 1.00 52.84 82 GLU A CA 1
ATOM 644 C C . GLU A 1 82 ? 2.431 3.778 23.361 1.00 52.84 82 GLU A C 1
ATOM 646 O O . GLU A 1 82 ? 2.954 3.582 24.454 1.00 52.84 82 GLU A O 1
ATOM 651 N N . LYS A 1 83 ? 2.225 2.774 22.500 1.00 50.62 83 LYS A N 1
ATOM 652 C CA . LYS A 1 83 ? 2.677 1.397 22.757 1.00 50.62 83 LYS A CA 1
ATOM 653 C C . LYS A 1 83 ? 4.145 1.147 22.415 1.00 50.62 83 LYS A C 1
ATOM 655 O O . LYS A 1 83 ? 4.649 0.101 22.795 1.00 50.62 83 LYS A O 1
ATOM 660 N N . LEU A 1 84 ? 4.780 2.038 21.655 1.00 53.59 84 LEU A N 1
ATOM 661 C CA . LEU A 1 84 ? 6.183 1.923 21.242 1.00 53.59 84 LEU A CA 1
ATOM 662 C C . LEU A 1 84 ? 7.139 2.683 22.178 1.00 53.59 84 LEU A C 1
ATOM 664 O O . LEU A 1 84 ? 8.341 2.466 22.101 1.00 53.59 84 LEU A O 1
ATOM 668 N N . GLU A 1 85 ? 6.610 3.538 23.058 1.00 47.78 85 GLU A N 1
ATOM 669 C CA . GLU A 1 85 ? 7.369 4.327 24.045 1.00 47.78 85 GLU A CA 1
ATOM 670 C C . GLU A 1 85 ? 7.314 3.738 25.475 1.00 47.78 85 GLU A C 1
ATOM 672 O O . GLU A 1 85 ? 7.751 4.378 26.429 1.00 47.78 85 GLU A O 1
ATOM 677 N N . LYS A 1 86 ? 6.788 2.516 25.636 1.00 43.25 86 LYS A N 1
ATOM 678 C CA . LYS A 1 86 ? 6.838 1.712 26.870 1.00 43.25 86 LYS A CA 1
ATOM 679 C C . LYS A 1 86 ? 7.549 0.396 26.609 1.00 43.25 86 LYS A C 1
ATOM 681 O O . LYS A 1 86 ? 8.245 -0.062 27.538 1.00 43.25 86 LYS A O 1
#